Protein AF-A0AAV5M3V5-F1 (afdb_monomer)

pLDDT: mean 87.54, std 12.16, range [55.28, 97.5]

Radius of gyration: 14.73 Å; Cα contacts (8 Å, |Δi|>4): 28; chains: 1; bounding box: 27×32×40 Å

Organism: NCBI:txid152421

Sequence (58 aa):
MQHVLCTSLENSPQTNPIIGRIECKAGHGAGRPTKKQIEGAADRYSFMAMVSDATWIE

Secondary structure (DSSP, 8-state):
-EEE-----TT-S--S--EEEPPTT--SSTT--HHHHHHHHHHHHHHHHHHTTPPP--

Foldseek 3Di:
DKDQPDDDDPDDPDPDTDIDDDDPPDDPDPPPDPVVVVVVVCVVVVVVCVVVVNDDDD

Mean predicted aligned error: 5.7 Å

Solvent-accessible surface area (backbone atoms only — not comparable to full-atom values): 3999 Å² total; per-residue (Å²): 94,78,42,79,78,62,82,69,63,100,82,56,91,70,81,72,90,55,71,48,82,51,70,79,99,60,76,98,55,87,90,60,54,66,70,61,52,50,53,56,49,50,56,52,52,54,50,51,30,65,79,64,73,57,76,92,79,136

Structure (mmCIF, N/CA/C/O backbone):
d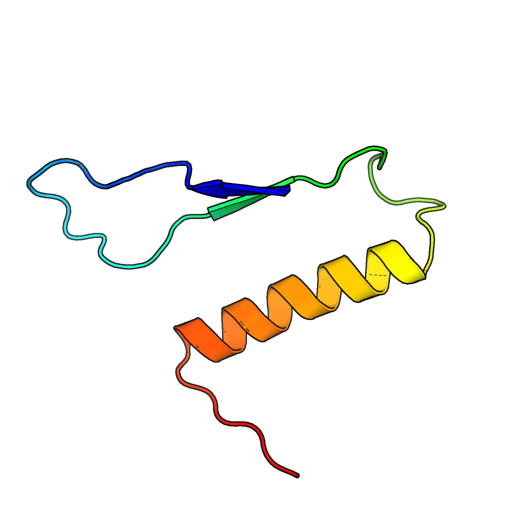ata_AF-A0AAV5M3V5-F1
#
_entry.id   AF-A0AAV5M3V5-F1
#
loop_
_atom_site.group_PDB
_atom_site.id
_atom_site.type_symbol
_atom_site.label_atom_id
_atom_site.label_alt_id
_atom_site.label_comp_id
_atom_site.label_asym_id
_atom_site.label_entity_id
_atom_site.label_seq_id
_atom_site.pdbx_PDB_ins_code
_atom_site.Cartn_x
_atom_site.Cartn_y
_atom_site.Cartn_z
_atom_site.occupancy
_atom_site.B_iso_or_equiv
_atom_site.auth_seq_id
_atom_site.auth_comp_id
_atom_site.auth_asym_id
_atom_site.auth_atom_id
_atom_site.pdbx_PDB_model_num
ATOM 1 N N . MET A 1 1 ? 8.765 2.680 2.746 1.00 55.28 1 MET A N 1
ATOM 2 C CA . MET A 1 1 ? 8.794 2.757 4.221 1.00 55.28 1 MET A CA 1
ATOM 3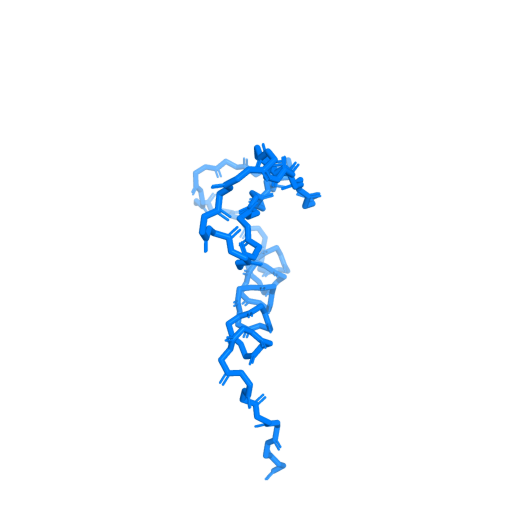 C C . MET A 1 1 ? 7.423 3.253 4.654 1.00 55.28 1 MET A C 1
ATOM 5 O O . MET A 1 1 ? 6.911 4.165 4.010 1.00 55.28 1 MET A O 1
ATOM 9 N N . GLN A 1 2 ? 6.785 2.602 5.627 1.00 57.44 2 GLN A N 1
ATOM 10 C CA . GLN A 1 2 ? 5.479 3.020 6.143 1.00 57.44 2 GLN A CA 1
ATOM 11 C C . GLN A 1 2 ? 5.708 3.857 7.397 1.00 57.44 2 GLN A C 1
ATOM 13 O O . GLN A 1 2 ? 6.394 3.410 8.313 1.00 57.44 2 GLN A O 1
ATOM 18 N N . HIS A 1 3 ? 5.160 5.067 7.417 1.00 64.69 3 HIS A N 1
ATOM 19 C CA . HIS A 1 3 ? 5.232 5.951 8.573 1.00 64.69 3 HIS A CA 1
ATOM 20 C C . HIS A 1 3 ? 3.835 6.086 9.177 1.00 64.69 3 HIS A C 1
ATOM 22 O O . HIS A 1 3 ? 2.870 6.380 8.465 1.00 64.69 3 HIS A O 1
ATOM 28 N N . VAL A 1 4 ? 3.732 5.864 10.487 1.00 65.00 4 VAL A N 1
ATOM 29 C CA . VAL A 1 4 ? 2.534 6.201 11.262 1.00 65.00 4 VAL A CA 1
ATOM 30 C C . VAL A 1 4 ? 2.635 7.686 11.576 1.00 65.00 4 VAL A C 1
ATOM 32 O O . VAL A 1 4 ? 3.537 8.107 12.294 1.00 65.00 4 VAL A O 1
ATOM 35 N N . LEU A 1 5 ? 1.772 8.488 10.953 1.00 63.59 5 LEU A N 1
ATOM 36 C CA . LEU A 1 5 ? 1.878 9.950 10.993 1.00 63.59 5 LEU A CA 1
ATOM 37 C C . LEU A 1 5 ? 1.091 10.571 12.154 1.00 63.59 5 LEU A C 1
ATOM 39 O O . LEU A 1 5 ? 1.295 11.738 12.469 1.00 63.59 5 LEU A O 1
ATOM 43 N N . CYS A 1 6 ? 0.213 9.805 12.805 1.00 63.47 6 CYS A N 1
ATOM 44 C CA . CYS A 1 6 ? -0.535 10.263 13.967 1.00 63.47 6 CYS A CA 1
ATOM 45 C C . CYS A 1 6 ? -0.834 9.087 14.906 1.00 63.47 6 CYS A C 1
ATOM 47 O O . CYS A 1 6 ? -1.509 8.136 14.520 1.00 63.47 6 CYS A O 1
ATOM 49 N N . THR A 1 7 ? -0.327 9.154 16.135 1.00 62.00 7 THR A N 1
ATOM 50 C CA . THR A 1 7 ? -0.808 8.371 17.280 1.00 62.00 7 THR A CA 1
ATOM 51 C C . THR A 1 7 ? -1.750 9.300 18.037 1.00 62.00 7 THR A C 1
ATOM 53 O O . THR A 1 7 ? -1.313 10.367 18.459 1.00 62.00 7 THR A O 1
ATOM 56 N N . SER A 1 8 ? -3.039 8.979 18.088 1.00 60.16 8 SER A N 1
ATOM 57 C CA . SER A 1 8 ? -4.126 9.899 18.454 1.00 60.16 8 SER A CA 1
ATOM 58 C C . SER A 1 8 ? -3.846 10.832 19.644 1.00 60.16 8 SER A C 1
ATOM 60 O O . SER A 1 8 ? -3.264 10.428 20.647 1.00 60.16 8 SER A O 1
ATOM 62 N N . LEU A 1 9 ? -4.384 12.053 19.568 1.00 69.50 9 LEU A N 1
ATOM 63 C CA . LEU A 1 9 ? -4.644 12.900 20.740 1.00 69.50 9 LEU A CA 1
ATOM 64 C C . LEU A 1 9 ? -5.523 12.128 21.743 1.00 69.50 9 LEU A C 1
ATOM 66 O O . LEU A 1 9 ? -6.395 11.375 21.310 1.00 69.50 9 LEU A O 1
ATOM 70 N N . GLU A 1 10 ? -5.327 12.342 23.049 1.00 70.38 10 GLU A N 1
ATOM 71 C CA . GLU A 1 10 ? -5.915 11.557 24.161 1.00 70.38 10 GLU A CA 1
ATOM 72 C C . GLU A 1 10 ? -7.454 11.391 24.138 1.00 70.38 10 GLU A C 1
ATOM 74 O O . GLU A 1 10 ? -7.976 10.558 24.866 1.00 70.38 10 GLU A O 1
ATOM 79 N N . ASN A 1 11 ? -8.189 12.124 23.291 1.00 74.12 11 ASN A N 1
ATOM 80 C CA . ASN A 1 11 ? -9.656 12.077 23.183 1.00 74.12 11 ASN A CA 1
ATOM 81 C C . ASN A 1 11 ? -10.175 12.076 21.729 1.00 74.12 11 ASN A C 1
ATOM 83 O O . ASN A 1 11 ? -11.235 12.629 21.435 1.00 74.12 11 ASN A O 1
ATOM 87 N N . SER A 1 12 ? -9.419 11.513 20.785 1.00 79.50 12 SER A N 1
ATOM 88 C CA . SER A 1 12 ? -9.869 11.432 19.390 1.00 79.50 12 SER A CA 1
ATOM 89 C C . SER A 1 12 ? -10.867 10.282 19.178 1.00 79.50 12 SER A C 1
ATOM 91 O O . SER A 1 12 ? -10.555 9.152 19.550 1.00 79.50 12 SER A O 1
ATOM 93 N N . PRO A 1 13 ? -12.009 10.501 18.495 1.00 84.56 13 PRO A N 1
ATOM 94 C CA . PRO A 1 13 ? -12.878 9.407 18.053 1.00 84.56 13 PRO A CA 1
ATOM 95 C C . PRO A 1 13 ? -12.265 8.586 16.902 1.00 84.56 13 PRO A C 1
ATOM 97 O O . PRO A 1 13 ? -12.828 7.569 16.508 1.00 84.56 13 PRO A O 1
ATOM 100 N N . GLN A 1 14 ? -11.134 9.023 16.329 1.00 85.12 14 GLN A N 1
ATOM 101 C CA . GLN A 1 14 ? -10.425 8.287 15.282 1.00 85.12 14 GLN A CA 1
ATOM 102 C C . GLN A 1 14 ? -9.639 7.118 15.882 1.00 85.12 14 GLN A C 1
ATOM 104 O O . GLN A 1 14 ? -8.571 7.318 16.461 1.00 85.12 14 GLN A O 1
ATOM 109 N N . THR A 1 15 ? -10.148 5.908 15.681 1.00 83.69 15 THR A N 1
ATOM 110 C CA . THR A 1 15 ? -9.528 4.649 16.112 1.00 83.69 15 THR A CA 1
ATOM 111 C C . THR A 1 15 ? -8.828 3.906 14.973 1.00 83.69 15 THR A C 1
ATOM 113 O O . THR A 1 15 ? -7.999 3.035 15.233 1.00 83.69 15 THR A O 1
ATOM 116 N N . ASN A 1 16 ? -9.123 4.253 13.716 1.00 86.81 16 ASN A N 1
ATOM 117 C CA . ASN A 1 16 ? -8.556 3.588 12.550 1.00 86.81 16 ASN A CA 1
ATOM 118 C C . ASN A 1 16 ? -7.162 4.146 12.207 1.00 86.81 16 ASN A C 1
ATOM 120 O O . ASN A 1 16 ? -6.899 5.343 12.379 1.00 86.81 16 ASN A O 1
ATOM 124 N N . PRO A 1 17 ? -6.254 3.303 11.683 1.00 87.44 17 PRO A N 1
ATOM 125 C CA . PRO A 1 17 ? -4.891 3.714 11.373 1.00 87.44 17 PRO A CA 1
ATOM 126 C C . PRO A 1 17 ? -4.840 4.720 10.215 1.00 87.44 17 PRO A C 1
ATOM 128 O O . PRO A 1 17 ? -5.339 4.460 9.121 1.00 87.44 17 PRO A O 1
ATOM 131 N N . ILE A 1 18 ? -4.147 5.843 10.429 1.00 87.62 18 ILE A N 1
ATOM 132 C CA . ILE A 1 18 ? -3.819 6.823 9.384 1.00 87.62 18 ILE A CA 1
ATOM 133 C C . ILE A 1 18 ? -2.328 6.706 9.062 1.00 87.62 18 ILE A C 1
ATOM 135 O O . ILE A 1 18 ? -1.465 7.064 9.869 1.00 87.62 18 ILE A O 1
ATOM 139 N N . ILE A 1 19 ? -2.021 6.187 7.873 1.00 88.62 19 ILE A N 1
ATOM 140 C CA . ILE A 1 19 ? -0.656 5.830 7.477 1.00 88.62 19 ILE A CA 1
ATOM 141 C C . ILE A 1 19 ? -0.231 6.514 6.179 1.00 88.62 19 ILE A C 1
ATOM 143 O O . ILE A 1 19 ? -1.000 6.632 5.227 1.00 88.62 19 ILE A O 1
ATOM 147 N N . GLY A 1 20 ? 1.035 6.929 6.127 1.00 91.19 20 GLY A N 1
ATOM 148 C CA . GLY A 1 20 ? 1.685 7.390 4.906 1.00 91.19 20 GLY A CA 1
ATOM 149 C C . GLY A 1 20 ? 2.597 6.305 4.341 1.00 91.19 20 GLY A C 1
ATOM 150 O O . GLY A 1 20 ? 3.588 5.931 4.975 1.00 91.19 20 GLY A O 1
ATOM 151 N N . ARG A 1 21 ? 2.309 5.819 3.127 1.00 92.94 21 ARG A N 1
ATOM 152 C CA . ARG A 1 21 ? 3.228 4.946 2.381 1.00 92.94 21 ARG A CA 1
ATOM 153 C C . ARG A 1 21 ? 4.085 5.784 1.438 1.00 92.94 21 ARG A C 1
ATOM 155 O O . ARG A 1 21 ? 3.635 6.168 0.361 1.00 92.94 21 ARG A O 1
ATOM 162 N N . ILE A 1 22 ? 5.338 6.016 1.817 1.00 92.69 22 ILE A N 1
ATOM 163 C CA . ILE A 1 22 ? 6.276 6.818 1.026 1.00 92.69 22 ILE A CA 1
ATOM 164 C C . ILE A 1 22 ? 7.241 5.880 0.307 1.00 92.69 22 ILE A C 1
ATOM 166 O O . ILE A 1 22 ? 7.922 5.051 0.928 1.00 92.69 22 ILE A O 1
ATOM 170 N N . GLU A 1 23 ? 7.291 5.993 -1.019 1.00 93.00 23 GLU A N 1
ATOM 171 C CA . GLU A 1 23 ? 8.202 5.187 -1.816 1.00 93.00 23 GLU A CA 1
ATOM 172 C C . GLU A 1 23 ? 9.535 5.892 -2.060 1.00 93.00 23 GLU A C 1
ATOM 174 O O . GLU A 1 23 ? 9.601 6.973 -2.636 1.00 93.00 23 GLU A O 1
ATOM 179 N N . CYS A 1 24 ? 10.621 5.242 -1.645 1.00 92.19 24 CYS A N 1
ATOM 180 C CA . CYS A 1 24 ? 11.968 5.759 -1.834 1.00 92.19 24 CYS A CA 1
ATOM 181 C C . CYS A 1 24 ? 12.463 5.498 -3.262 1.00 92.19 24 CYS A C 1
ATOM 183 O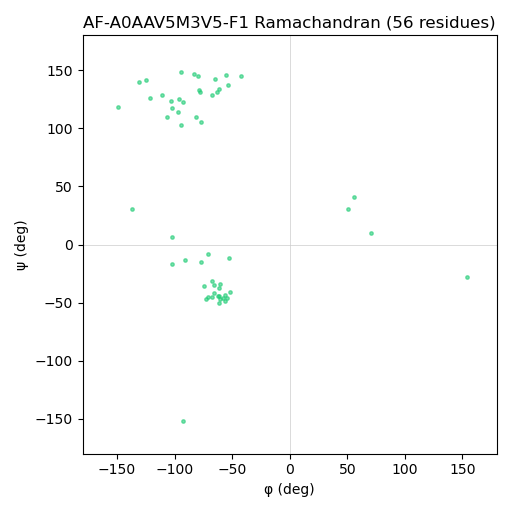 O . CYS A 1 24 ? 12.214 4.425 -3.832 1.00 92.19 24 CYS A O 1
ATOM 185 N N . LYS A 1 25 ? 13.244 6.449 -3.794 1.00 91.44 25 LYS A N 1
ATOM 186 C CA . LYS A 1 25 ? 13.837 6.389 -5.143 1.00 91.44 25 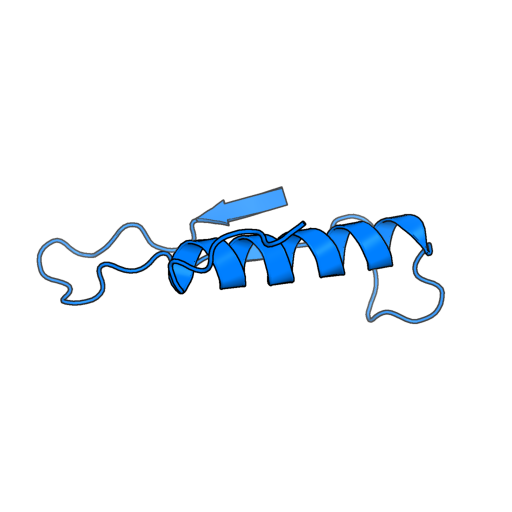LYS A CA 1
ATOM 187 C C . LYS A 1 25 ? 12.779 6.189 -6.240 1.00 91.44 25 LYS A C 1
ATOM 189 O O . LYS A 1 25 ? 12.969 5.394 -7.156 1.00 91.44 25 LYS A O 1
ATOM 194 N N . ALA A 1 26 ? 11.645 6.868 -6.110 1.00 90.12 26 ALA A N 1
ATOM 195 C CA . ALA A 1 26 ? 10.582 6.897 -7.103 1.00 90.12 26 ALA A CA 1
ATOM 196 C C . ALA A 1 26 ? 10.181 8.355 -7.363 1.00 90.12 26 ALA A C 1
ATOM 198 O O . ALA A 1 26 ? 10.151 9.161 -6.436 1.00 90.12 26 ALA A O 1
ATOM 199 N N . GLY A 1 27 ? 9.922 8.685 -8.629 1.00 91.44 27 GLY A N 1
ATOM 200 C CA . GLY A 1 27 ? 9.354 9.972 -9.036 1.00 91.44 2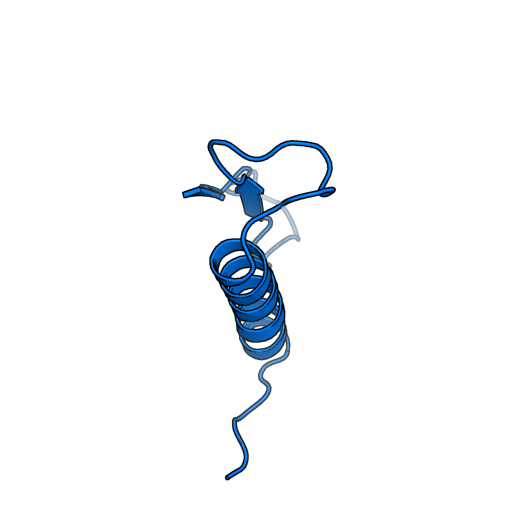7 GLY A CA 1
ATOM 201 C C . GLY A 1 27 ? 7.827 9.910 -9.119 1.00 91.44 27 GLY A C 1
ATOM 202 O O . GLY A 1 27 ? 7.194 9.081 -8.469 1.00 91.44 27 GLY A O 1
ATOM 203 N N . HIS A 1 28 ? 7.237 10.745 -9.976 1.00 93.06 28 HIS A N 1
ATOM 204 C CA . HIS A 1 28 ? 5.779 10.839 -10.121 1.00 93.06 28 HIS A CA 1
ATOM 205 C C . HIS A 1 28 ? 5.115 9.520 -10.566 1.00 93.06 28 HIS A C 1
ATOM 207 O O . HIS A 1 28 ? 4.021 9.198 -10.117 1.00 93.06 28 HIS A O 1
ATOM 213 N N . GLY A 1 29 ? 5.789 8.721 -11.403 1.00 88.31 29 GLY A N 1
ATOM 214 C CA . GLY A 1 29 ? 5.318 7.374 -11.747 1.00 88.31 29 GLY A CA 1
ATOM 215 C C . GLY A 1 29 ? 5.783 6.838 -13.101 1.00 88.31 29 GLY A C 1
ATOM 216 O O . GLY A 1 29 ? 5.937 5.626 -13.240 1.00 88.31 29 GLY A O 1
ATOM 217 N N . ALA A 1 30 ? 6.058 7.707 -14.080 1.00 92.31 30 ALA A N 1
ATOM 218 C CA . ALA A 1 30 ? 6.550 7.287 -15.394 1.00 92.31 30 ALA A CA 1
ATOM 219 C C . ALA A 1 30 ? 7.902 6.558 -15.277 1.00 92.31 30 ALA A C 1
ATOM 221 O O . ALA A 1 30 ? 8.793 7.003 -14.554 1.00 92.31 30 ALA A O 1
ATOM 222 N N . GLY A 1 31 ? 8.041 5.418 -15.961 1.00 92.75 31 GLY A N 1
ATOM 223 C CA . GLY A 1 31 ? 9.263 4.602 -15.933 1.00 92.75 31 GLY A CA 1
ATOM 224 C C . GLY A 1 31 ? 9.530 3.873 -14.609 1.00 92.75 31 GLY A C 1
ATOM 225 O O . GLY A 1 31 ? 10.611 3.315 -14.421 1.00 92.75 31 GLY A O 1
ATOM 226 N N . ARG A 1 32 ? 8.574 3.857 -13.671 1.00 92.88 32 ARG A N 1
ATOM 227 C CA . ARG A 1 32 ? 8.724 3.130 -12.406 1.00 92.88 32 ARG A CA 1
ATOM 228 C C . ARG A 1 32 ? 8.866 1.624 -12.674 1.00 92.88 32 ARG A C 1
ATOM 230 O O . ARG A 1 32 ? 8.020 1.072 -13.379 1.00 92.88 32 ARG A O 1
ATOM 237 N N . PRO A 1 33 ? 9.864 0.938 -12.084 1.00 96.25 33 PRO A N 1
ATOM 238 C CA . PRO A 1 33 ? 10.042 -0.501 -12.262 1.00 96.25 33 PRO A CA 1
ATOM 239 C C . PRO A 1 33 ? 8.773 -1.286 -11.929 1.00 96.25 33 PRO A C 1
ATOM 241 O O . PRO A 1 33 ? 8.153 -1.034 -10.894 1.00 96.25 33 PRO A O 1
ATOM 244 N N . THR A 1 34 ? 8.428 -2.281 -12.748 1.00 96.56 34 THR A N 1
ATOM 245 C CA . THR A 1 34 ? 7.225 -3.113 -12.566 1.00 96.56 34 THR A CA 1
ATOM 246 C C . THR A 1 34 ? 7.133 -3.700 -11.160 1.00 96.56 34 THR A C 1
ATOM 248 O O . THR A 1 34 ? 6.081 -3.639 -10.534 1.00 96.56 34 THR A O 1
ATOM 251 N N . LYS A 1 35 ? 8.258 -4.164 -10.600 1.00 96.69 35 LYS A N 1
ATOM 252 C CA . LYS A 1 35 ? 8.325 -4.663 -9.218 1.00 96.69 35 LYS A CA 1
ATOM 253 C C . LYS A 1 35 ? 7.797 -3.646 -8.196 1.00 96.69 35 LYS A C 1
ATOM 255 O O . LYS A 1 35 ? 6.971 -3.993 -7.364 1.00 96.69 35 LYS A O 1
ATOM 260 N N . LYS A 1 36 ? 8.208 -2.379 -8.303 1.00 95.06 36 LYS A N 1
ATOM 261 C CA . LYS A 1 36 ? 7.751 -1.300 -7.410 1.00 95.06 36 LYS A CA 1
ATOM 262 C C . LYS A 1 36 ? 6.267 -0.978 -7.595 1.00 95.06 36 LYS A C 1
ATOM 264 O O . LYS A 1 36 ? 5.606 -0.571 -6.642 1.00 95.06 36 LYS A O 1
ATOM 269 N N . GLN A 1 37 ? 5.742 -1.142 -8.809 1.00 95.12 37 GLN A N 1
ATOM 270 C CA . GLN A 1 37 ? 4.310 -0.986 -9.067 1.00 95.12 37 GLN A CA 1
ATOM 271 C C . GLN A 1 37 ? 3.506 -2.098 -8.383 1.00 95.12 37 GLN A C 1
ATOM 273 O O . GLN A 1 37 ? 2.525 -1.795 -7.708 1.00 95.12 37 GLN A O 1
ATOM 278 N N . ILE A 1 38 ? 3.966 -3.350 -8.497 1.00 97.00 38 ILE A N 1
ATOM 279 C CA . ILE A 1 38 ? 3.354 -4.518 -7.848 1.00 97.00 38 ILE A CA 1
ATOM 280 C C . ILE A 1 38 ? 3.386 -4.362 -6.328 1.00 97.00 38 ILE A C 1
ATOM 282 O O . ILE A 1 38 ? 2.341 -4.459 -5.701 1.00 97.00 38 ILE A O 1
ATOM 286 N N . GLU A 1 39 ? 4.541 -4.037 -5.741 1.00 96.31 39 GLU A N 1
ATOM 287 C CA . GLU A 1 39 ? 4.667 -3.791 -4.295 1.00 96.31 39 GLU A CA 1
ATOM 288 C C . GLU A 1 39 ? 3.711 -2.681 -3.829 1.00 96.31 39 GLU A C 1
ATOM 290 O O . GLU A 1 39 ? 3.021 -2.820 -2.824 1.00 96.31 39 GLU A O 1
ATOM 295 N N . GLY A 1 40 ? 3.606 -1.586 -4.590 1.00 94.88 40 GLY A N 1
ATOM 296 C CA . GLY A 1 40 ? 2.672 -0.504 -4.279 1.00 94.88 40 GLY A CA 1
ATOM 297 C C . GLY A 1 40 ? 1.198 -0.900 -4.381 1.00 94.88 40 GLY A C 1
ATOM 298 O O . GLY A 1 40 ? 0.382 -0.387 -3.619 1.00 94.88 40 GLY A O 1
ATOM 299 N N . ALA A 1 41 ? 0.837 -1.778 -5.317 1.00 96.50 41 ALA A N 1
ATOM 300 C CA . ALA A 1 41 ? -0.518 -2.305 -5.427 1.00 96.50 41 ALA A CA 1
ATOM 301 C C . ALA A 1 41 ? -0.824 -3.299 -4.301 1.00 96.50 41 ALA A C 1
ATOM 303 O O . ALA A 1 41 ? -1.850 -3.152 -3.642 1.00 96.50 41 ALA A O 1
ATOM 304 N N . ALA A 1 42 ? 0.086 -4.240 -4.042 1.00 97.44 42 ALA A N 1
ATOM 305 C CA . ALA A 1 42 ? -0.042 -5.245 -2.996 1.00 97.44 42 ALA A CA 1
ATOM 306 C C . ALA A 1 42 ? -0.265 -4.598 -1.623 1.00 97.44 42 ALA A C 1
ATOM 308 O O . ALA A 1 42 ? -1.238 -4.938 -0.960 1.00 97.44 42 ALA A O 1
ATOM 309 N N . ASP A 1 43 ? 0.550 -3.604 -1.249 1.00 96.56 43 ASP A N 1
ATOM 310 C CA . ASP A 1 43 ? 0.419 -2.905 0.037 1.00 96.56 43 ASP A CA 1
ATOM 311 C C . ASP A 1 43 ? -0.934 -2.184 0.186 1.00 96.56 43 ASP A C 1
ATOM 313 O O . ASP A 1 43 ? -1.510 -2.148 1.271 1.00 96.56 43 ASP A O 1
ATOM 317 N N . ARG A 1 44 ? -1.465 -1.597 -0.897 1.00 95.88 44 ARG A N 1
ATOM 318 C CA . ARG A 1 44 ? -2.763 -0.900 -0.858 1.00 95.88 44 ARG A CA 1
ATOM 319 C C . ARG A 1 44 ? -3.923 -1.873 -0.699 1.00 95.88 44 ARG A C 1
ATOM 321 O O . ARG A 1 44 ? -4.813 -1.616 0.105 1.00 95.88 44 ARG A O 1
ATOM 328 N N . TYR A 1 45 ? -3.921 -2.965 -1.459 1.00 97.31 45 TYR A N 1
ATOM 329 C CA . TYR A 1 45 ? -5.015 -3.932 -1.416 1.00 97.31 45 TYR A CA 1
ATOM 330 C C . TYR A 1 45 ? -4.985 -4.789 -0.151 1.00 97.31 45 TYR A C 1
ATOM 332 O O . TYR A 1 45 ? -6.046 -5.063 0.399 1.00 97.31 45 TYR A O 1
ATOM 340 N N . SER A 1 46 ? -3.806 -5.151 0.361 1.00 96.44 46 SER A N 1
ATOM 341 C CA . SER A 1 46 ? -3.697 -5.871 1.634 1.00 96.44 46 SER A CA 1
ATOM 342 C C . SER A 1 46 ? -4.154 -5.007 2.809 1.00 96.44 46 SER A C 1
ATOM 344 O O . SER A 1 46 ? -4.907 -5.480 3.656 1.00 96.44 46 SER A O 1
ATOM 346 N N . PHE A 1 47 ? -3.782 -3.722 2.826 1.00 95.75 47 PHE A N 1
ATOM 347 C CA . PHE A 1 47 ? -4.283 -2.783 3.825 1.00 95.75 47 PHE A CA 1
ATOM 348 C C . PHE A 1 47 ? -5.800 -2.607 3.719 1.00 95.75 47 PHE A C 1
ATOM 350 O O . PHE A 1 47 ? -6.483 -2.666 4.734 1.00 95.75 47 PHE A O 1
ATOM 357 N N . MET A 1 48 ? -6.338 -2.455 2.503 1.00 96.50 48 MET A N 1
ATOM 358 C CA . MET A 1 48 ? -7.784 -2.364 2.270 1.00 96.50 48 MET A CA 1
ATOM 359 C C . MET A 1 48 ? -8.525 -3.602 2.784 1.00 96.50 48 MET A C 1
ATOM 361 O O . MET A 1 48 ? -9.545 -3.458 3.453 1.00 96.50 48 MET A O 1
ATOM 365 N N . ALA A 1 49 ? -8.016 -4.801 2.491 1.00 97.50 49 ALA A N 1
ATOM 366 C CA . ALA A 1 49 ? -8.600 -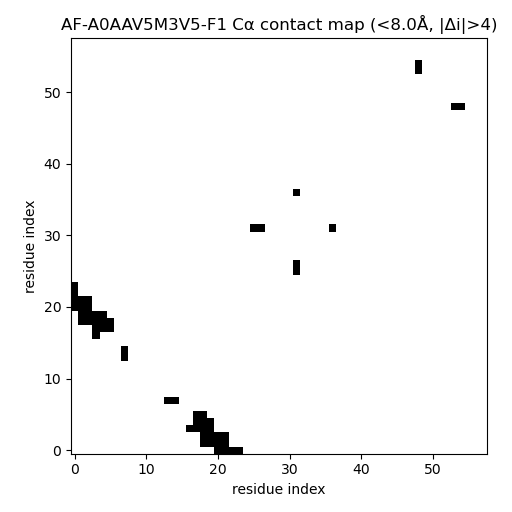6.048 2.968 1.00 97.50 49 ALA A CA 1
ATOM 367 C C . ALA A 1 49 ? -8.581 -6.121 4.501 1.00 97.50 49 ALA A C 1
ATOM 369 O O . ALA A 1 49 ? -9.606 -6.427 5.099 1.00 97.50 49 ALA A O 1
ATOM 370 N N . MET A 1 50 ? -7.456 -5.751 5.124 1.00 94.38 50 MET A N 1
ATOM 371 C CA . MET A 1 50 ? -7.306 -5.729 6.580 1.00 94.38 50 MET A CA 1
ATOM 372 C C . MET A 1 50 ? -8.291 -4.771 7.259 1.00 94.38 50 MET A C 1
ATOM 374 O O . MET A 1 50 ? -8.946 -5.171 8.210 1.00 94.38 50 MET A O 1
ATOM 378 N N . VAL A 1 51 ? -8.443 -3.535 6.770 1.00 94.62 51 VAL A N 1
ATOM 379 C CA . VAL A 1 51 ? -9.350 -2.553 7.404 1.00 94.62 51 VAL A CA 1
ATOM 380 C C . VAL A 1 51 ? -10.829 -2.789 7.095 1.00 94.62 51 VAL A C 1
ATOM 382 O O . VAL A 1 51 ? -11.683 -2.184 7.734 1.00 94.62 51 VAL A O 1
ATOM 385 N N . SER A 1 52 ? -11.130 -3.614 6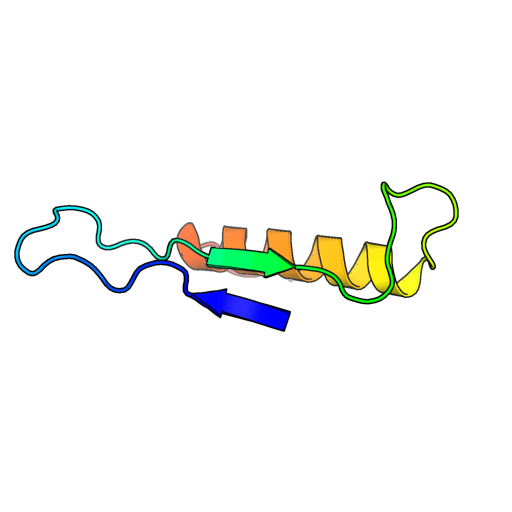.090 1.00 95.50 52 SER A N 1
ATOM 386 C CA . SER A 1 52 ? -12.503 -3.962 5.694 1.00 95.50 52 SER A CA 1
ATOM 387 C C . SER A 1 52 ? -12.920 -5.349 6.193 1.00 95.50 52 SER A C 1
ATOM 389 O O . SER A 1 52 ? -13.962 -5.842 5.767 1.00 95.50 52 SER A O 1
ATOM 391 N N . ASP A 1 53 ? -12.085 -5.998 7.015 1.00 95.62 53 ASP A N 1
ATOM 392 C CA . ASP A 1 53 ? -12.259 -7.376 7.496 1.00 95.62 53 ASP A CA 1
ATOM 393 C C . ASP A 1 53 ? -12.536 -8.396 6.372 1.00 95.62 53 ASP A C 1
ATOM 395 O O . ASP A 1 53 ? -13.229 -9.399 6.552 1.00 95.62 53 ASP A O 1
ATOM 399 N N . ALA A 1 54 ? -11.993 -8.144 5.178 1.00 97.06 54 ALA A N 1
ATOM 400 C CA . ALA A 1 54 ? -12.185 -9.014 4.029 1.00 97.06 54 ALA A CA 1
ATOM 401 C C . ALA A 1 54 ? -11.288 -10.253 4.141 1.00 97.06 54 ALA A C 1
ATOM 403 O O . ALA A 1 54 ? -10.077 -10.152 4.354 1.00 97.06 54 ALA A O 1
ATOM 404 N N . THR A 1 55 ? -11.872 -11.432 3.938 1.00 96.56 55 THR A N 1
ATOM 405 C CA . THR A 1 55 ? -11.147 -12.705 3.956 1.00 96.56 55 THR A CA 1
ATOM 406 C C . THR A 1 55 ? -10.722 -13.126 2.556 1.00 96.56 55 THR A C 1
ATOM 408 O O 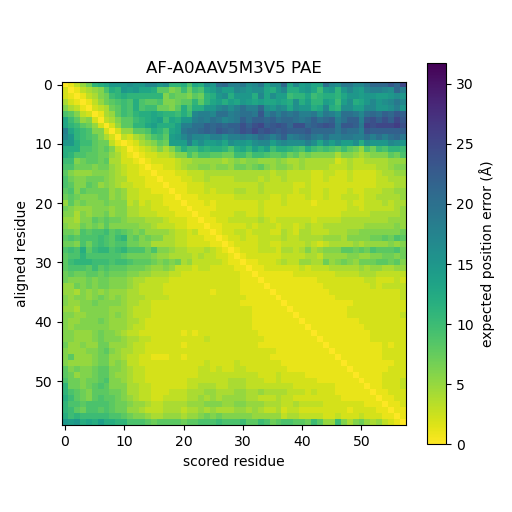. THR A 1 55 ? -11.418 -12.868 1.573 1.00 96.56 55 THR A O 1
ATOM 411 N N . TRP A 1 56 ? -9.590 -13.823 2.469 1.00 96.44 56 TRP A N 1
ATOM 412 C CA . TRP A 1 56 ? -9.167 -14.468 1.230 1.00 96.44 56 TRP A CA 1
ATOM 413 C C . TRP A 1 56 ? -10.143 -15.580 0.830 1.00 96.44 56 TRP A C 1
ATOM 415 O O . TRP A 1 56 ? -10.642 -16.309 1.687 1.00 96.44 56 TRP A O 1
ATOM 425 N N . ILE A 1 57 ? -10.385 -15.709 -0.472 1.00 96.25 57 ILE A N 1
ATOM 426 C CA . ILE A 1 57 ? -11.144 -16.801 -1.079 1.00 96.25 57 ILE A CA 1
ATOM 427 C C . ILE A 1 57 ? -10.197 -17.465 -2.075 1.00 96.25 57 ILE A C 1
ATOM 429 O O . ILE A 1 57 ? -9.600 -16.765 -2.894 1.00 96.25 57 ILE A O 1
ATOM 433 N N . GLU A 1 58 ? -10.027 -18.780 -1.954 1.00 90.00 58 GLU A N 1
ATOM 434 C CA . GLU A 1 58 ? -9.215 -19.579 -2.884 1.00 90.00 58 GLU A C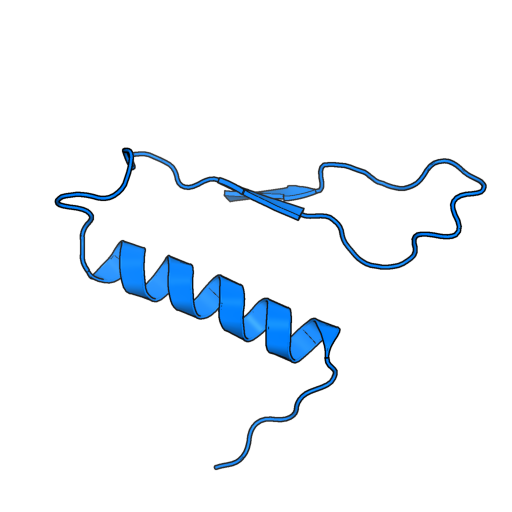A 1
ATOM 435 C C . GLU A 1 58 ? -9.873 -19.744 -4.257 1.00 90.00 58 GLU A C 1
ATOM 437 O O . GLU A 1 58 ? -11.118 -19.886 -4.318 1.00 90.00 58 GLU A O 1
#

InterPro domains:
  IPR029058 Alpha/Beta hydrolase fold [G3DSA:3.40.50.1820] (11-48)
  IPR051167 Prolyl oligopeptidase and macrocyclase [PTHR42881] (1-57)